Protein AF-A0A2Z6MCJ6-F1 (afdb_monomer_lite)

InterPro domains:
  IPR000943 RNA polymerase sigma-70 [PR00046] (12-24)
  IPR000943 RNA polymerase sigma-70 [PR00046] (33-48)
  IPR000943 RNA polymerase sigma-70 [PR00046] (48-59)
  IPR007630 RNA polymerase sigma-70 region 4 [PF04545] (8-61)
  IPR013324 RNA polymerase sigma factor, region 3/4-like [SSF88659] (2-72)
  IPR014284 RNA polymerase sigma-70-like domain [TIGR02937] (4-63)
  IPR036388 Winged helix-like DNA-binding domain superfamily [G3DSA:1.10.10.10] (1-75)
  IPR050239 Sigma-70 factor family, RNA polymerase initiation factors [PTHR30603] (1-72)

Radius of gyration: 12.5 Å; chains: 1; bounding box: 29×21×32 Å

Foldseek 3Di:
DLVVVVVLLVQADPLLSQLVCQQCVVPPVDHDQLCVSCVVVVHDSVVSVVSPVVSVVSSLVVCVVVVVPVCNVVVD

Structure (mmCIF, N/CA/C/O backbone):
data_AF-A0A2Z6MCJ6-F1
#
_entry.id   AF-A0A2Z6MCJ6-F1
#
loop_
_atom_site.group_PDB
_atom_site.id
_atom_site.type_symbol
_atom_site.label_atom_id
_atom_site.label_alt_id
_atom_site.label_comp_id
_atom_site.label_asym_id
_atom_site.label_entity_id
_atom_site.label_seq_id
_atom_site.pdbx_PDB_ins_code
_atom_site.Cartn_x
_atom_site.Cartn_y
_atom_site.Cartn_z
_atom_site.occupancy
_atom_site.B_iso_or_equiv
_atom_site.auth_seq_id
_atom_site.auth_comp_id
_atom_site.auth_asym_id
_atom_site.auth_atom_id
_atom_site.pdbx_PDB_model_num
ATOM 1 N N . MET A 1 1 ? -1.917 -8.236 -18.657 1.00 48.44 1 MET A N 1
ATOM 2 C CA . MET A 1 1 ? -1.569 -7.122 -17.739 1.00 48.44 1 MET A CA 1
ATOM 3 C C . MET A 1 1 ? -1.829 -7.435 -16.258 1.00 48.44 1 MET A C 1
ATOM 5 O O . MET A 1 1 ? -0.897 -7.301 -15.478 1.00 48.44 1 MET A O 1
ATOM 9 N N . ARG A 1 2 ? -3.010 -7.930 -15.840 1.00 55.72 2 ARG A N 1
ATOM 10 C CA . ARG A 1 2 ? -3.296 -8.242 -14.413 1.00 55.72 2 ARG A CA 1
ATOM 11 C C . ARG A 1 2 ? -2.352 -9.276 -13.759 1.00 55.72 2 ARG A C 1
ATOM 13 O O . ARG A 1 2 ? -1.993 -9.116 -12.597 1.00 55.72 2 ARG A O 1
ATOM 20 N N . SER A 1 3 ? -1.887 -10.286 -14.499 1.00 57.62 3 SER A N 1
ATOM 21 C CA . SER A 1 3 ? -1.025 -11.355 -13.956 1.00 57.62 3 SER A CA 1
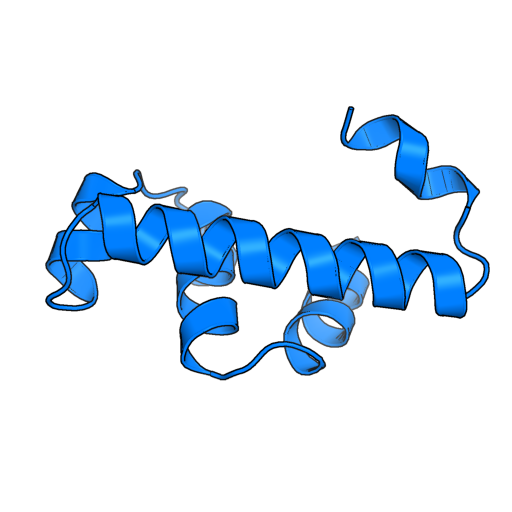ATOM 22 C C . SER A 1 3 ? 0.360 -10.871 -13.507 1.00 57.62 3 SER A C 1
ATOM 24 O O . SER A 1 3 ? 0.900 -11.366 -12.522 1.00 57.62 3 SER A O 1
ATOM 26 N N . HIS A 1 4 ? 0.913 -9.858 -14.181 1.00 62.00 4 HIS A N 1
ATOM 27 C CA . HIS A 1 4 ? 2.225 -9.295 -13.843 1.00 62.00 4 HIS A CA 1
ATOM 28 C C . HIS A 1 4 ? 2.157 -8.541 -12.514 1.00 62.00 4 HIS A C 1
ATOM 30 O O . HIS A 1 4 ? 3.058 -8.653 -11.687 1.00 62.00 4 HIS A O 1
ATOM 36 N N . VAL A 1 5 ? 1.037 -7.850 -12.272 1.00 68.38 5 VAL A N 1
ATOM 37 C CA . VAL A 1 5 ? 0.782 -7.141 -11.017 1.00 68.38 5 VAL A CA 1
ATOM 38 C C . VAL A 1 5 ? 0.689 -8.126 -9.852 1.00 68.38 5 VAL A C 1
ATOM 40 O O . VAL A 1 5 ? 1.303 -7.885 -8.823 1.00 68.38 5 VAL A O 1
ATOM 43 N N . CYS A 1 6 ? 0.023 -9.275 -10.004 1.00 71.94 6 CYS A N 1
ATOM 44 C CA . CYS A 1 6 ? -0.004 -10.302 -8.951 1.00 71.94 6 CYS A CA 1
ATOM 45 C C . CYS A 1 6 ? 1.391 -10.839 -8.589 1.00 71.94 6 CYS A C 1
ATOM 47 O O . CYS A 1 6 ? 1.691 -10.974 -7.402 1.00 71.94 6 CYS A O 1
ATOM 49 N N . ASN A 1 7 ? 2.255 -11.088 -9.577 1.00 75.62 7 ASN A N 1
ATOM 50 C CA . ASN A 1 7 ? 3.628 -11.536 -9.321 1.00 75.62 7 ASN A CA 1
ATOM 51 C C . ASN A 1 7 ? 4.466 -10.453 -8.631 1.00 75.62 7 ASN A C 1
ATOM 53 O O . ASN A 1 7 ? 5.165 -10.733 -7.660 1.00 75.62 7 ASN A O 1
ATOM 57 N N . LEU A 1 8 ? 4.339 -9.205 -9.075 1.00 75.94 8 LEU A N 1
ATOM 58 C CA . LEU A 1 8 ? 4.981 -8.044 -8.459 1.00 75.94 8 LEU A CA 1
ATOM 59 C C . LEU A 1 8 ? 4.502 -7.817 -7.018 1.00 75.94 8 LEU A C 1
ATOM 61 O O . LEU A 1 8 ? 5.294 -7.557 -6.121 1.00 75.94 8 LEU A O 1
ATOM 65 N N . LEU A 1 9 ? 3.210 -7.998 -6.754 1.00 82.38 9 LEU A N 1
ATOM 66 C CA . LEU A 1 9 ? 2.634 -7.895 -5.415 1.00 82.38 9 LEU A CA 1
ATOM 67 C C . LEU A 1 9 ? 3.183 -8.947 -4.440 1.00 82.38 9 LEU A C 1
ATOM 69 O O . LEU A 1 9 ? 3.162 -8.708 -3.229 1.00 82.38 9 LEU A O 1
ATOM 73 N N . ASN A 1 10 ? 3.673 -10.094 -4.920 1.00 83.62 10 ASN A N 1
ATOM 74 C CA . ASN A 1 10 ? 4.263 -11.116 -4.053 1.00 83.62 10 ASN A CA 1
ATOM 75 C C . ASN A 1 10 ? 5.597 -10.677 -3.431 1.00 83.62 10 ASN A C 1
ATOM 77 O O . ASN A 1 10 ? 5.924 -11.157 -2.348 1.00 83.62 10 ASN A O 1
ATOM 81 N N . THR A 1 11 ? 6.314 -9.717 -4.026 1.00 83.44 11 THR A N 1
ATOM 82 C CA . THR A 1 11 ? 7.573 -9.184 -3.465 1.00 83.44 11 THR A CA 1
ATOM 83 C C . THR A 1 11 ? 7.345 -8.207 -2.304 1.00 83.44 11 THR A C 1
ATOM 85 O O . THR A 1 11 ? 8.260 -7.896 -1.538 1.00 83.44 11 THR A O 1
ATOM 88 N N . LEU A 1 12 ? 6.105 -7.740 -2.129 1.00 87.56 12 LEU A N 1
ATOM 89 C CA . LEU A 1 12 ? 5.700 -6.839 -1.054 1.00 87.56 12 LEU A CA 1
ATOM 90 C C . LEU A 1 12 ? 5.385 -7.582 0.242 1.00 87.56 12 LEU A C 1
ATOM 92 O O . LEU A 1 12 ? 4.877 -8.705 0.231 1.00 87.56 12 LEU A O 1
ATOM 96 N N . SER A 1 13 ? 5.580 -6.908 1.377 1.00 90.56 13 SER A N 1
ATOM 97 C CA . SER A 1 13 ? 5.104 -7.407 2.669 1.00 90.56 13 SER A CA 1
ATOM 98 C C . SER A 1 13 ? 3.564 -7.436 2.705 1.00 90.56 13 SER A C 1
ATOM 100 O O . SER A 1 13 ? 2.931 -6.607 2.050 1.00 90.56 13 SER A O 1
ATOM 102 N N . PRO A 1 14 ? 2.922 -8.305 3.512 1.00 90.25 14 PRO A N 1
ATOM 103 C CA . PRO A 1 14 ? 1.459 -8.446 3.530 1.00 90.25 14 PRO A CA 1
ATOM 104 C C . PRO A 1 14 ? 0.693 -7.126 3.717 1.00 90.25 14 PRO A C 1
ATOM 106 O O . PRO A 1 14 ? -0.303 -6.887 3.040 1.00 90.25 14 PRO A O 1
ATOM 109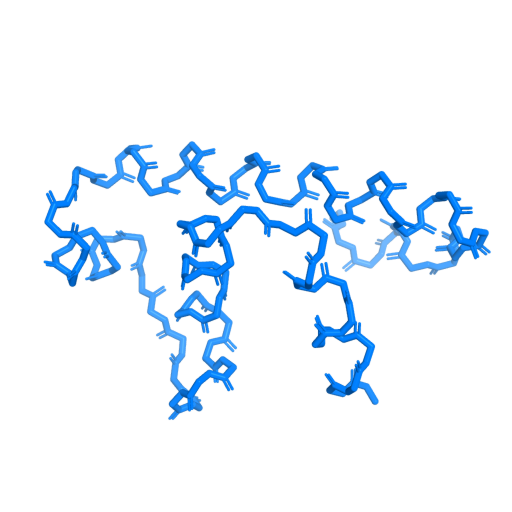 N N . LYS A 1 15 ? 1.198 -6.229 4.577 1.00 90.19 15 LYS A N 1
ATOM 110 C CA . LYS A 1 15 ? 0.608 -4.899 4.811 1.00 90.19 15 LYS A CA 1
ATOM 111 C C . LYS A 1 15 ? 0.739 -3.968 3.600 1.00 90.19 15 LYS A C 1
ATOM 113 O O . LYS A 1 15 ? -0.227 -3.310 3.237 1.00 90.19 15 LYS A O 1
ATOM 118 N N . GLU A 1 16 ? 1.907 -3.937 2.962 1.00 90.88 16 GLU A N 1
ATOM 119 C CA . GLU A 1 16 ? 2.157 -3.136 1.752 1.00 90.88 16 GLU A CA 1
ATOM 120 C C . GLU A 1 16 ? 1.295 -3.651 0.593 1.00 90.88 16 GLU A C 1
ATOM 122 O O . GLU A 1 16 ? 0.597 -2.885 -0.064 1.00 90.88 16 GLU A O 1
ATOM 127 N N . ARG A 1 17 ? 1.259 -4.975 0.410 1.00 91.56 17 ARG A N 1
ATOM 128 C CA . ARG A 1 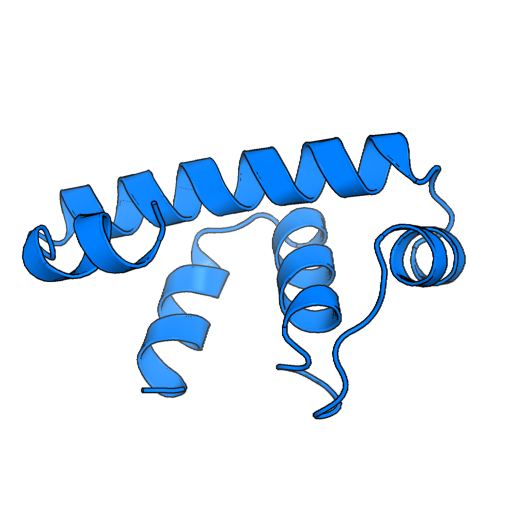17 ? 0.426 -5.648 -0.587 1.00 91.56 17 ARG A CA 1
ATOM 129 C C . ARG A 1 17 ? -1.048 -5.304 -0.419 1.00 91.56 17 ARG A C 1
ATOM 131 O O . ARG A 1 17 ? -1.714 -5.020 -1.408 1.00 91.56 17 ARG A O 1
ATOM 138 N N . ARG A 1 18 ? -1.555 -5.319 0.818 1.00 90.88 18 ARG A N 1
ATOM 139 C CA . ARG A 1 18 ? -2.953 -4.985 1.113 1.00 90.88 18 ARG A CA 1
ATOM 140 C C . ARG A 1 18 ? -3.268 -3.531 0.765 1.00 90.88 18 ARG A C 1
ATOM 142 O O . ARG A 1 18 ? -4.282 -3.286 0.124 1.00 90.88 18 ARG A O 1
ATOM 149 N N . VAL A 1 19 ? -2.385 -2.591 1.117 1.00 92.31 19 VAL A N 1
ATOM 150 C CA . VAL A 1 19 ? -2.531 -1.172 0.747 1.00 92.31 19 VAL A CA 1
ATOM 151 C C . VAL A 1 19 ? -2.590 -1.008 -0.771 1.00 92.31 19 VAL A C 1
ATOM 153 O O . VAL A 1 19 ? -3.536 -0.410 -1.269 1.00 92.31 19 VAL A O 1
ATOM 156 N N . ILE A 1 20 ? -1.643 -1.594 -1.509 1.00 89.81 20 ILE A N 1
ATOM 157 C CA . ILE A 1 20 ? -1.595 -1.494 -2.976 1.00 89.81 20 ILE A CA 1
ATOM 158 C C . ILE A 1 20 ? -2.834 -2.150 -3.615 1.00 89.81 20 ILE A C 1
ATOM 160 O O . ILE A 1 20 ? -3.459 -1.556 -4.487 1.00 89.81 20 ILE A O 1
ATOM 164 N N . ARG A 1 21 ? -3.265 -3.330 -3.150 1.00 88.81 21 ARG A N 1
ATOM 165 C CA . ARG A 1 21 ? -4.478 -3.992 -3.671 1.00 88.81 21 ARG A CA 1
ATOM 166 C C . ARG A 1 21 ? -5.737 -3.146 -3.510 1.00 88.81 21 ARG A C 1
ATOM 168 O O . ARG A 1 21 ? -6.524 -3.069 -4.448 1.00 88.81 21 ARG A O 1
ATOM 175 N N . LEU A 1 22 ? -5.915 -2.527 -2.342 1.00 90.19 22 LEU A N 1
ATOM 176 C CA . LEU A 1 22 ? -7.058 -1.654 -2.069 1.00 90.19 22 LEU A CA 1
ATOM 177 C C . LEU A 1 22 ? -6.965 -0.341 -2.855 1.00 90.19 22 LEU A C 1
ATOM 179 O O . LEU A 1 22 ? -7.979 0.163 -3.326 1.00 90.19 22 LEU A O 1
ATOM 183 N N . ARG A 1 23 ? -5.753 0.200 -3.015 1.00 88.44 23 ARG A N 1
ATOM 184 C CA . ARG A 1 23 ? -5.509 1.450 -3.737 1.00 88.44 23 ARG A CA 1
ATOM 185 C C . ARG A 1 23 ? -5.890 1.345 -5.207 1.00 88.44 23 ARG A C 1
ATOM 187 O O . ARG A 1 23 ? -6.614 2.201 -5.685 1.00 88.44 23 ARG A O 1
ATOM 194 N N . PHE A 1 24 ? -5.459 0.275 -5.869 1.00 84.12 24 PHE A N 1
ATOM 195 C CA . PHE A 1 24 ? -5.681 0.047 -7.300 1.00 84.12 24 PHE A CA 1
ATOM 196 C C . PHE A 1 24 ? -6.924 -0.806 -7.604 1.00 84.12 24 PHE A C 1
ATOM 198 O O . PHE A 1 24 ? -7.080 -1.280 -8.725 1.00 84.12 24 PHE A O 1
ATOM 205 N N . GLY A 1 25 ? -7.773 -1.085 -6.606 1.00 85.25 25 GLY A N 1
ATOM 206 C CA . GLY A 1 25 ? -8.988 -1.882 -6.804 1.00 85.25 25 GLY A CA 1
ATOM 207 C C . GLY A 1 25 ? -8.735 -3.298 -7.333 1.00 85.25 25 GLY A C 1
ATOM 208 O O . GLY A 1 25 ? -9.582 -3.864 -8.011 1.00 85.25 25 GLY A O 1
ATOM 209 N N . ILE A 1 26 ? -7.576 -3.893 -7.044 1.00 82.44 26 ILE A N 1
ATOM 210 C CA . ILE A 1 26 ? -7.200 -5.222 -7.566 1.00 82.44 26 ILE A CA 1
ATOM 211 C C . ILE A 1 26 ? -8.030 -6.330 -6.905 1.00 82.44 26 ILE A C 1
ATOM 213 O O . ILE A 1 26 ? -8.234 -7.384 -7.499 1.00 82.44 26 ILE A O 1
ATOM 217 N N . GLU A 1 27 ? -8.480 -6.099 -5.672 1.00 77.00 27 GLU A N 1
ATOM 218 C CA . GLU A 1 27 ? -9.269 -7.065 -4.902 1.00 77.00 27 GLU A CA 1
ATOM 219 C C . GLU A 1 27 ? -1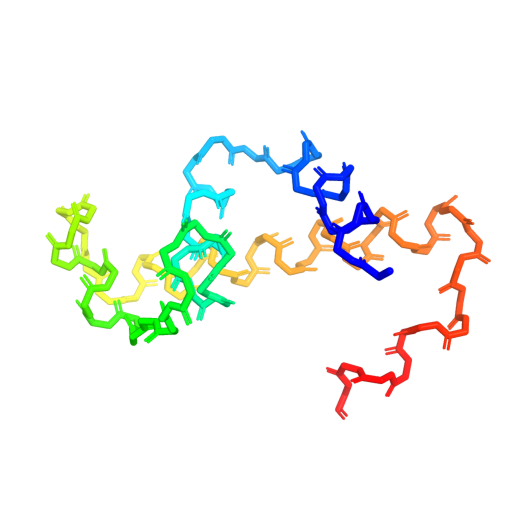0.771 -6.961 -5.203 1.00 77.00 27 GLU A C 1
ATOM 221 O O . GLU A 1 27 ? -11.384 -7.967 -5.540 1.00 77.00 27 GLU A O 1
ATOM 226 N N . ASP A 1 28 ? -11.335 -5.749 -5.155 1.00 78.69 28 ASP A N 1
ATOM 227 C CA . ASP A 1 28 ? -12.789 -5.528 -5.256 1.00 78.69 28 ASP A CA 1
ATOM 228 C C . ASP A 1 28 ? -13.226 -4.808 -6.545 1.00 78.69 28 ASP A C 1
ATOM 230 O O . ASP A 1 28 ? -14.401 -4.500 -6.710 1.00 78.69 28 ASP A O 1
ATOM 234 N N . GLY A 1 29 ? -12.297 -4.444 -7.433 1.00 82.56 29 GLY A N 1
ATOM 235 C CA . GLY A 1 29 ? -12.579 -3.622 -8.619 1.00 82.56 29 GLY A CA 1
ATOM 236 C C . GLY A 1 29 ? -12.707 -2.117 -8.350 1.00 82.56 29 GLY A C 1
ATOM 237 O O . GLY A 1 29 ? -12.794 -1.346 -9.301 1.00 82.56 29 GLY A O 1
ATOM 238 N N . TYR A 1 30 ? -12.674 -1.689 -7.083 1.00 86.44 30 TYR A N 1
ATOM 239 C CA . TYR A 1 30 ? -12.826 -0.286 -6.679 1.00 86.44 30 TYR A CA 1
ATOM 240 C C . TYR A 1 30 ? -11.567 0.268 -6.016 1.00 86.44 30 TYR A C 1
ATOM 242 O O . TYR A 1 30 ? -11.108 -0.256 -4.993 1.00 86.44 30 TYR A O 1
ATOM 250 N N . GLU A 1 31 ? -11.050 1.358 -6.578 1.00 88.06 31 GLU A N 1
ATOM 251 C CA . GLU A 1 31 ? -9.952 2.142 -6.016 1.00 88.06 31 GLU A CA 1
ATOM 252 C C . GLU A 1 31 ? -10.390 2.831 -4.721 1.00 88.06 31 GLU A C 1
ATOM 254 O O . GLU A 1 31 ? -11.451 3.450 -4.657 1.00 88.06 31 GLU A O 1
ATOM 259 N N . LYS A 1 32 ? -9.568 2.729 -3.673 1.00 91.19 32 LYS A N 1
ATOM 260 C CA . LYS A 1 32 ? -9.839 3.354 -2.371 1.00 91.19 32 LYS A CA 1
ATOM 261 C C . LYS A 1 32 ? -8.864 4.497 -2.098 1.00 91.19 32 LYS A C 1
ATOM 263 O O . LYS A 1 32 ? -7.672 4.443 -2.431 1.00 91.19 32 LYS A O 1
ATOM 268 N N . SER A 1 33 ? -9.346 5.553 -1.451 1.00 93.88 33 SER A N 1
ATOM 269 C CA . SER A 1 33 ? -8.490 6.649 -0.993 1.00 93.88 33 SER A CA 1
ATOM 270 C C . SER A 1 33 ? -7.596 6.216 0.175 1.00 93.88 33 SER A C 1
ATOM 272 O O . SER A 1 33 ? -7.927 5.303 0.931 1.00 93.88 33 SER A O 1
ATOM 274 N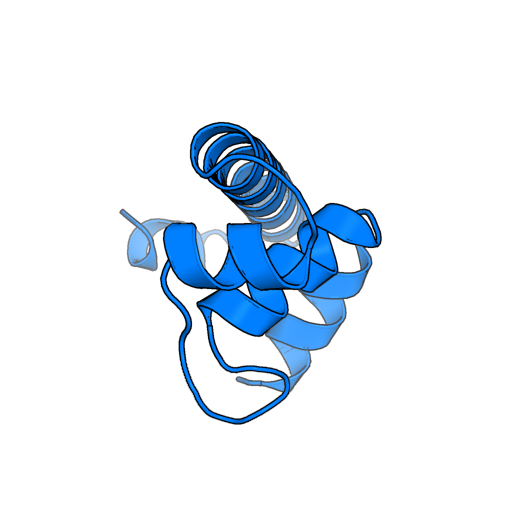 N . LEU A 1 34 ? -6.472 6.911 0.389 1.00 92.25 34 LEU A N 1
ATOM 275 C CA . LEU A 1 34 ? -5.590 6.649 1.540 1.00 92.25 34 LEU A CA 1
ATOM 276 C C . LEU A 1 34 ? -6.334 6.725 2.883 1.00 92.25 34 LEU A C 1
ATOM 278 O O . LEU A 1 34 ? -6.018 5.986 3.813 1.00 92.25 34 LEU A O 1
ATOM 282 N N . SER A 1 35 ? -7.330 7.609 2.979 1.00 94.06 35 SER A N 1
ATOM 283 C CA . SER A 1 35 ? -8.164 7.756 4.172 1.00 94.06 35 SER A CA 1
ATOM 284 C C . SER A 1 35 ? -9.076 6.546 4.383 1.00 94.06 35 SER A C 1
ATOM 286 O O . SER A 1 35 ? -9.174 6.048 5.501 1.00 94.06 35 SER A O 1
ATOM 288 N N . GLU A 1 36 ? -9.720 6.045 3.328 1.00 93.81 36 GLU A N 1
ATOM 289 C CA . GLU A 1 36 ? -10.571 4.848 3.398 1.00 93.81 36 GLU A CA 1
ATOM 290 C C . GLU A 1 36 ? -9.758 3.596 3.711 1.00 93.81 36 GLU A C 1
ATOM 292 O O . GLU A 1 36 ? -10.128 2.818 4.586 1.00 93.81 36 GLU A O 1
ATOM 297 N N . ILE A 1 37 ? -8.602 3.442 3.066 1.00 93.25 37 ILE A N 1
ATOM 298 C CA . ILE A 1 37 ? -7.668 2.350 3.353 1.00 93.25 37 ILE A CA 1
ATOM 299 C C . ILE A 1 37 ? -7.203 2.424 4.811 1.00 93.25 37 ILE A C 1
ATOM 301 O O . ILE A 1 37 ? -7.118 1.397 5.481 1.00 93.25 37 ILE A O 1
ATOM 305 N N . GLY A 1 38 ? -6.945 3.629 5.327 1.00 94.06 38 GLY A N 1
ATOM 306 C CA . GLY A 1 38 ? -6.582 3.842 6.726 1.00 94.06 38 GLY A CA 1
ATOM 307 C C . GLY A 1 38 ? -7.673 3.375 7.685 1.00 94.06 38 GLY A C 1
ATOM 308 O O . GLY A 1 38 ? -7.378 2.655 8.636 1.00 94.06 38 GLY A O 1
ATOM 309 N N . LYS A 1 39 ? -8.940 3.690 7.382 1.00 94.19 39 LYS A N 1
ATOM 310 C CA . LYS A 1 39 ? -10.099 3.204 8.148 1.00 94.19 39 LYS A CA 1
ATOM 311 C C . LYS A 1 39 ? -10.200 1.675 8.124 1.00 94.19 39 LYS A C 1
ATOM 313 O O . LYS A 1 39 ? -10.373 1.076 9.177 1.00 94.19 39 LYS A O 1
ATOM 318 N N . VAL A 1 40 ? -10.032 1.043 6.958 1.00 91.12 40 VAL A N 1
ATOM 319 C CA . VAL A 1 40 ? -10.094 -0.427 6.810 1.00 91.12 40 VAL A CA 1
ATOM 320 C C . VAL A 1 40 ? -8.956 -1.130 7.555 1.00 91.12 40 VAL A C 1
ATOM 322 O O . VAL A 1 40 ? -9.154 -2.196 8.128 1.00 91.12 40 VAL A O 1
ATOM 325 N N . LEU A 1 41 ? -7.754 -0.550 7.548 1.00 89.38 41 LEU A N 1
ATOM 326 C CA . LEU A 1 41 ? -6.564 -1.140 8.167 1.00 89.38 41 LEU A CA 1
ATOM 327 C C . LEU A 1 41 ? -6.355 -0.722 9.631 1.00 89.38 41 LEU A C 1
ATOM 329 O O . LEU A 1 41 ? -5.391 -1.179 10.246 1.00 89.38 41 LEU A O 1
ATOM 333 N N . GLY A 1 42 ? -7.206 0.150 10.179 1.00 94.12 42 GLY A N 1
ATOM 334 C CA . GLY A 1 42 ? -7.060 0.683 11.535 1.00 94.12 42 GLY A CA 1
ATOM 335 C C . GLY A 1 42 ? -5.788 1.519 11.727 1.00 94.12 42 GLY A C 1
ATOM 336 O O . GLY A 1 42 ? -5.175 1.477 12.791 1.00 94.12 42 GLY A O 1
ATOM 337 N N . VAL A 1 43 ? -5.344 2.243 10.694 1.00 94.75 43 VAL A N 1
ATOM 338 C CA . VAL A 1 43 ? -4.125 3.070 10.732 1.00 94.75 43 VAL A CA 1
ATOM 339 C C . VAL A 1 43 ? -4.376 4.481 10.208 1.00 94.75 43 VAL A C 1
ATOM 341 O O . VAL A 1 43 ? -5.270 4.728 9.401 1.00 94.75 43 VAL A O 1
ATOM 344 N N . CYS A 1 44 ? -3.535 5.428 10.623 1.00 95.00 44 CYS A N 1
ATOM 345 C CA . CYS A 1 44 ? -3.610 6.804 10.142 1.00 95.00 44 CYS A CA 1
ATOM 346 C C . CYS A 1 44 ? -3.332 6.903 8.632 1.00 95.00 44 CYS A C 1
ATOM 348 O O . CYS A 1 44 ? -2.522 6.150 8.086 1.00 95.00 44 CYS A O 1
ATOM 350 N N . LYS A 1 45 ? -3.914 7.914 7.975 1.00 94.62 45 LYS A N 1
ATOM 351 C CA . LYS A 1 45 ? -3.687 8.226 6.550 1.00 94.62 45 LYS A CA 1
ATOM 352 C C . LYS A 1 45 ? -2.199 8.286 6.185 1.00 94.62 45 LYS A C 1
ATOM 354 O O . LYS A 1 45 ? -1.786 7.700 5.189 1.00 94.62 45 LYS A O 1
ATOM 359 N N . GLU A 1 46 ? -1.382 8.938 7.013 1.00 95.06 46 GLU A N 1
ATOM 360 C CA . GLU A 1 46 ? 0.060 9.046 6.751 1.00 95.06 46 GLU A CA 1
ATOM 361 C C . GLU A 1 46 ? 0.764 7.689 6.833 1.00 95.06 46 GLU A C 1
ATOM 363 O O . GLU A 1 46 ? 1.683 7.408 6.066 1.00 95.06 46 GLU A O 1
ATOM 368 N N . ARG A 1 47 ? 0.289 6.787 7.698 1.00 93.56 47 ARG A N 1
ATOM 369 C CA . ARG A 1 47 ? 0.824 5.428 7.762 1.00 93.56 47 ARG A CA 1
ATOM 370 C C . ARG A 1 47 ? 0.525 4.651 6.481 1.00 93.56 47 ARG A C 1
ATOM 372 O O . ARG A 1 47 ? 1.391 3.914 6.015 1.00 93.56 47 ARG A O 1
ATOM 379 N N . VAL A 1 48 ? -0.659 4.834 5.896 1.00 94.81 48 VAL A N 1
ATOM 380 C CA . VAL A 1 48 ? -1.002 4.260 4.584 1.00 94.81 48 VAL A CA 1
ATOM 381 C C . VAL A 1 48 ? -0.095 4.828 3.498 1.00 94.81 48 VAL A C 1
ATOM 383 O O . VAL A 1 48 ? 0.467 4.051 2.734 1.00 94.81 48 VAL A O 1
ATOM 386 N N . ARG A 1 49 ? 0.121 6.150 3.481 1.00 93.94 49 ARG A N 1
ATOM 387 C CA . ARG A 1 49 ? 1.028 6.816 2.532 1.00 93.94 49 ARG A CA 1
ATOM 388 C C . ARG A 1 49 ? 2.442 6.241 2.600 1.00 93.94 49 ARG A C 1
ATOM 390 O O . ARG A 1 49 ? 3.015 5.880 1.581 1.00 93.94 49 ARG A O 1
ATOM 397 N N . GLN A 1 50 ? 2.982 6.065 3.806 1.00 95.00 50 GLN A N 1
ATOM 398 C CA . GLN A 1 50 ? 4.295 5.445 4.003 1.00 95.00 50 GLN A CA 1
ATOM 399 C C . GLN A 1 50 ? 4.354 4.008 3.466 1.00 95.00 50 GLN A C 1
ATOM 401 O O . GLN A 1 50 ? 5.349 3.621 2.853 1.00 95.00 50 GLN A O 1
ATOM 406 N N . LEU A 1 51 ? 3.316 3.200 3.710 1.00 93.50 51 LEU A N 1
ATOM 407 C CA . LEU A 1 51 ? 3.239 1.825 3.205 1.00 93.50 51 LEU A CA 1
ATOM 408 C C . LEU A 1 51 ? 3.111 1.785 1.677 1.00 93.50 51 LEU A C 1
ATOM 410 O O . LEU A 1 51 ? 3.758 0.952 1.048 1.00 93.50 51 LEU A O 1
ATOM 414 N N . GLU A 1 52 ? 2.334 2.695 1.091 1.00 91.06 52 GLU A N 1
ATOM 415 C CA . GLU A 1 52 ? 2.197 2.863 -0.358 1.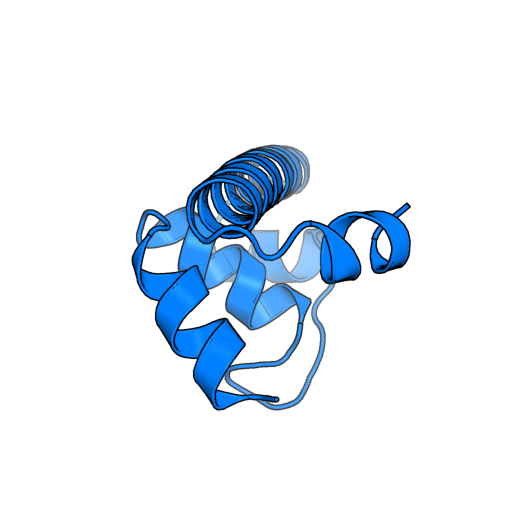00 91.06 52 GLU A CA 1
ATOM 416 C C . GLU A 1 52 ? 3.547 3.232 -0.984 1.00 91.06 52 GLU A C 1
ATOM 418 O O . GLU A 1 52 ? 4.032 2.508 -1.850 1.00 91.06 52 GLU A O 1
ATOM 423 N N . SER A 1 53 ? 4.220 4.278 -0.490 1.00 91.56 53 SER A N 1
ATOM 424 C CA . SER A 1 53 ? 5.528 4.696 -1.009 1.00 91.56 53 SER A CA 1
ATOM 425 C C . SER A 1 53 ? 6.594 3.604 -0.867 1.00 91.56 53 SER A C 1
ATOM 427 O O . SER A 1 53 ? 7.383 3.387 -1.787 1.00 91.56 53 SER A O 1
ATOM 429 N N . ARG A 1 54 ? 6.616 2.872 0.258 1.00 91.69 54 ARG A N 1
ATOM 430 C CA . ARG A 1 54 ? 7.518 1.717 0.431 1.00 91.69 54 ARG A CA 1
ATOM 431 C C . ARG A 1 54 ? 7.195 0.598 -0.551 1.00 91.69 54 ARG A C 1
ATOM 433 O O . ARG A 1 54 ? 8.120 0.014 -1.114 1.00 91.69 54 ARG A O 1
ATOM 440 N N . GLY A 1 55 ? 5.910 0.327 -0.766 1.00 89.44 55 GLY A N 1
ATOM 441 C CA . GLY A 1 55 ? 5.453 -0.659 -1.732 1.00 89.44 55 GLY A CA 1
ATOM 442 C C . GLY A 1 55 ? 5.890 -0.300 -3.148 1.00 89.44 55 GLY A C 1
ATOM 443 O O . GLY A 1 55 ? 6.607 -1.066 -3.781 1.00 89.44 55 GLY A O 1
ATOM 444 N N . LEU A 1 56 ? 5.562 0.906 -3.609 1.00 86.19 56 LEU A N 1
ATOM 445 C CA . LEU A 1 56 ? 5.941 1.400 -4.935 1.00 86.19 56 LEU A CA 1
ATOM 446 C C . LEU A 1 56 ? 7.459 1.381 -5.155 1.00 86.19 56 LEU A C 1
ATOM 448 O O . LEU A 1 56 ? 7.916 0.963 -6.215 1.00 86.19 56 LEU A O 1
ATOM 452 N N . LYS A 1 57 ? 8.258 1.743 -4.142 1.00 87.75 57 LYS A N 1
ATOM 453 C CA . LYS A 1 57 ? 9.724 1.671 -4.228 1.00 87.75 57 LYS A CA 1
ATOM 454 C C . LYS A 1 57 ? 10.224 0.239 -4.452 1.00 87.75 57 LYS A C 1
ATOM 456 O O . LYS A 1 57 ? 11.078 0.028 -5.309 1.00 87.75 57 LYS A O 1
ATOM 461 N N . LYS A 1 58 ? 9.685 -0.741 -3.718 1.00 86.12 58 LYS A N 1
ATOM 462 C CA . LYS A 1 58 ? 10.030 -2.164 -3.897 1.00 86.12 58 LYS A CA 1
ATOM 463 C C . LYS A 1 58 ? 9.581 -2.698 -5.255 1.00 86.12 58 LYS A C 1
ATOM 465 O O . LYS A 1 58 ? 10.327 -3.435 -5.892 1.00 86.12 58 LYS A O 1
ATOM 470 N N . LEU A 1 59 ? 8.394 -2.295 -5.710 1.00 82.62 59 LEU A N 1
ATOM 471 C CA . LEU A 1 59 ? 7.883 -2.652 -7.032 1.00 82.62 59 LEU A CA 1
ATOM 472 C C . LEU A 1 59 ? 8.792 -2.115 -8.141 1.00 82.62 59 LEU A C 1
ATOM 474 O O . LEU A 1 59 ? 9.187 -2.879 -9.016 1.00 82.62 59 LEU A O 1
ATOM 478 N N . LYS A 1 60 ? 9.198 -0.841 -8.054 1.00 81.62 60 LYS A N 1
ATOM 479 C CA . LYS A 1 60 ? 10.153 -0.225 -8.986 1.00 81.62 60 LYS A CA 1
ATOM 480 C C . LYS A 1 60 ? 11.481 -0.983 -9.008 1.00 81.62 60 LYS A C 1
ATOM 482 O O . LYS A 1 60 ? 11.986 -1.282 -10.080 1.00 81.62 60 LYS A O 1
ATOM 487 N N . GLN A 1 61 ? 12.014 -1.353 -7.843 1.00 81.69 61 GLN A N 1
ATOM 488 C CA . GLN A 1 61 ? 13.244 -2.148 -7.762 1.00 81.69 61 GLN A CA 1
ATOM 489 C C . GLN A 1 61 ? 13.088 -3.536 -8.398 1.00 81.69 61 GLN A C 1
ATOM 491 O O . GLN A 1 61 ? 13.951 -3.936 -9.166 1.00 81.69 61 GLN A O 1
ATOM 496 N N . SER A 1 62 ? 11.982 -4.246 -8.145 1.00 79.31 62 SER A N 1
ATOM 497 C CA . SER A 1 62 ? 11.715 -5.542 -8.793 1.00 79.31 62 SER A CA 1
ATOM 498 C C . SER A 1 62 ? 11.552 -5.434 -10.311 1.00 79.31 62 SER A C 1
ATOM 500 O O . SER A 1 62 ? 12.020 -6.318 -11.018 1.00 79.31 62 SER A O 1
ATOM 502 N N . LEU A 1 63 ? 10.923 -4.367 -10.815 1.00 74.06 63 LEU A N 1
ATOM 503 C CA . LEU A 1 63 ? 10.783 -4.108 -12.254 1.00 74.06 63 LEU A CA 1
ATOM 504 C C . LEU A 1 63 ? 12.144 -3.869 -12.922 1.00 74.06 63 LEU A C 1
ATOM 506 O O . LEU A 1 63 ? 12.440 -4.491 -13.940 1.00 74.06 63 LEU A O 1
ATOM 510 N N . VAL A 1 64 ? 12.991 -3.038 -12.306 1.00 70.94 64 VAL A N 1
ATOM 511 C CA . VAL A 1 64 ? 14.360 -2.768 -12.780 1.00 70.94 64 VAL A CA 1
ATOM 512 C C . VAL A 1 64 ? 15.205 -4.046 -12.760 1.00 70.94 64 VAL A C 1
ATOM 514 O O . VAL A 1 64 ? 15.867 -4.368 -13.741 1.00 70.94 64 VAL A O 1
ATOM 517 N N . SER A 1 65 ? 15.139 -4.836 -11.683 1.00 67.38 65 SER A N 1
ATOM 518 C CA . SER A 1 65 ? 15.867 -6.111 -11.593 1.00 67.38 65 SER A CA 1
ATOM 519 C C . SER A 1 65 ? 15.410 -7.158 -12.615 1.00 67.38 65 SER A C 1
ATOM 521 O O . SER A 1 65 ? 16.189 -8.043 -12.949 1.00 67.38 65 SER A O 1
ATOM 523 N N . GLN A 1 66 ? 14.177 -7.070 -13.121 1.00 65.44 66 GLN A N 1
ATOM 524 C CA . GLN A 1 66 ? 13.655 -7.952 -14.172 1.00 65.44 66 GLN A CA 1
ATOM 525 C C . GLN A 1 66 ? 13.939 -7.432 -15.596 1.00 65.44 66 GLN A C 1
ATOM 527 O O . GLN A 1 66 ? 13.359 -7.952 -16.545 1.00 65.44 66 GLN A O 1
ATOM 532 N N . GLN A 1 67 ? 14.811 -6.423 -15.755 1.00 57.34 67 GLN A N 1
ATOM 533 C CA . GLN A 1 67 ? 15.115 -5.759 -17.035 1.00 57.34 67 GLN A CA 1
ATOM 534 C C . GLN A 1 67 ? 13.861 -5.247 -17.768 1.00 57.34 67 GLN A C 1
ATOM 536 O O . GLN A 1 67 ? 13.806 -5.203 -18.995 1.00 57.34 67 GLN A O 1
ATOM 541 N N . LEU A 1 68 ? 12.838 -4.833 -17.016 1.00 57.47 68 LEU A N 1
ATOM 542 C CA . LEU A 1 68 ? 11.646 -4.171 -17.548 1.00 57.47 68 LEU A CA 1
ATOM 543 C C . LEU A 1 68 ? 11.816 -2.646 -17.475 1.00 57.47 68 LEU A C 1
ATOM 545 O O . LEU A 1 68 ? 10.933 -1.937 -16.990 1.00 57.47 68 LEU A O 1
ATOM 549 N N . ASP A 1 69 ? 12.954 -2.136 -17.963 1.00 53.00 69 ASP A N 1
ATOM 550 C CA . ASP A 1 69 ? 13.243 -0.692 -18.027 1.00 53.00 69 ASP A CA 1
ATOM 551 C C . ASP A 1 69 ? 12.178 0.071 -18.832 1.00 53.00 69 ASP A C 1
ATOM 553 O O . ASP A 1 69 ? 11.836 1.205 -18.506 1.00 53.00 69 ASP A O 1
ATOM 557 N N . ALA A 1 70 ? 11.547 -0.591 -19.807 1.00 54.81 70 ALA A N 1
ATOM 558 C CA . ALA A 1 70 ? 10.506 -0.009 -20.651 1.00 54.81 70 ALA A CA 1
ATOM 559 C C . ALA A 1 70 ? 9.218 0.411 -19.907 1.00 54.81 70 ALA A C 1
ATOM 561 O O . ALA A 1 70 ? 8.405 1.132 -20.477 1.00 54.81 70 ALA A O 1
ATOM 562 N N . TYR A 1 71 ? 8.994 -0.024 -18.657 1.00 53.53 71 TYR A N 1
ATOM 563 C CA . TYR A 1 71 ? 7.785 0.329 -17.889 1.00 53.53 71 TYR A CA 1
ATOM 564 C C . TYR A 1 71 ? 8.028 1.402 -16.817 1.00 53.53 71 TYR A C 1
ATOM 566 O O . TYR A 1 71 ? 7.088 1.839 -16.152 1.00 53.53 71 TYR A O 1
ATOM 574 N N . VAL A 1 72 ? 9.285 1.817 -16.621 1.00 54.53 72 VAL A N 1
ATOM 575 C CA . VAL A 1 72 ? 9.670 2.755 -15.556 1.00 54.53 72 VAL A CA 1
ATOM 576 C C . VAL A 1 72 ? 9.222 4.189 -15.866 1.00 54.53 72 VAL A C 1
ATOM 578 O O . VAL A 1 72 ? 8.907 4.923 -14.930 1.00 54.53 72 VAL A O 1
ATOM 581 N N . ASP A 1 73 ? 9.104 4.551 -17.147 1.00 53.50 73 ASP A N 1
ATOM 582 C CA . ASP A 1 73 ? 8.643 5.875 -17.601 1.00 53.50 73 ASP A CA 1
ATOM 583 C C . ASP A 1 73 ? 7.120 6.074 -17.528 1.00 53.50 73 ASP A C 1
ATOM 585 O O . ASP A 1 73 ? 6.642 7.200 -17.521 1.00 53.50 73 ASP A O 1
ATOM 589 N N . LEU A 1 74 ? 6.330 5.002 -17.420 1.00 53.12 74 LEU A N 1
ATOM 590 C CA . LEU A 1 74 ? 4.859 5.089 -17.406 1.00 53.12 74 LEU A CA 1
ATOM 591 C C . LEU A 1 74 ? 4.278 5.440 -16.022 1.00 53.12 74 LEU A C 1
ATOM 593 O O . LEU A 1 74 ? 3.062 5.517 -15.857 1.00 53.12 74 LEU A O 1
ATOM 597 N N . VAL A 1 75 ? 5.139 5.596 -15.012 1.00 48.88 75 VAL A N 1
ATOM 598 C CA . VAL A 1 75 ? 4.767 5.848 -13.606 1.00 48.88 75 VAL A CA 1
ATOM 599 C C . VAL A 1 75 ? 5.343 7.184 -13.095 1.00 48.88 75 VAL A C 1
ATOM 601 O O . VAL A 1 75 ? 5.271 7.458 -11.896 1.00 48.88 75 VAL A O 1
ATOM 604 N N . VAL A 1 76 ? 5.922 8.011 -13.977 1.00 39.75 76 VAL A N 1
ATOM 605 C CA . VAL A 1 76 ? 6.389 9.378 -13.669 1.00 39.75 76 VAL A CA 1
ATOM 606 C C . VAL A 1 76 ? 5.345 10.408 -14.075 1.00 39.75 76 VAL A C 1
ATOM 608 O O . VAL A 1 76 ? 4.815 10.301 -15.200 1.00 39.75 76 VAL A O 1
#

pLDDT: mean 80.73, std 14.8, range [39.75, 95.06]

Secondary structure (DSSP, 8-state):
-HHHHHHHHHTS-HHHHHHHHHHTTTTTS----HHHHHHHHTS-HHHHHHHHHHHHHHHHHHHHHTT-GGGSGGG-

Sequence (76 aa):
MRSHVCNLLNTLSPKERRVIRLRFGIEDGYEKSLSEIGKVLGVCKERVRQLESRGLKKLKQSLVSQQLDAYVDLVV

Organism: Trifolium subterraneum (NCBI:txid3900)